Protein AF-A0A1I1AX42-F1 (afdb_monomer)

Structure (mmCIF, N/CA/C/O backbone):
data_AF-A0A1I1AX42-F1
#
_entry.id   AF-A0A1I1AX42-F1
#
loop_
_atom_site.group_PDB
_atom_site.id
_atom_site.type_symbol
_atom_site.label_atom_id
_atom_site.label_alt_id
_atom_site.label_comp_id
_atom_site.label_asym_id
_atom_s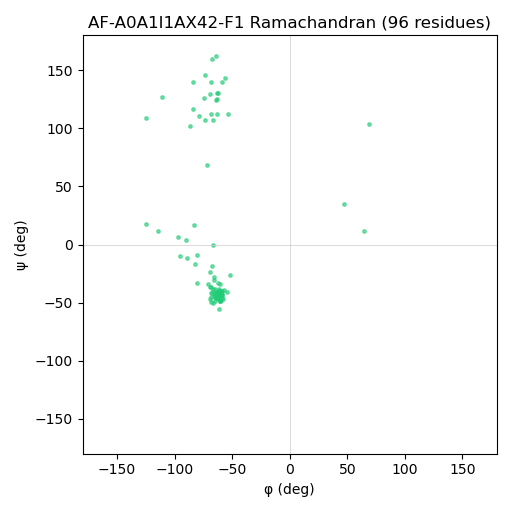ite.label_entity_id
_atom_site.label_seq_id
_atom_site.pdbx_PDB_ins_code
_atom_site.Cartn_x
_atom_site.Cartn_y
_atom_site.Cartn_z
_atom_site.occupancy
_atom_site.B_iso_or_equiv
_atom_site.auth_seq_id
_atom_site.auth_comp_id
_atom_site.auth_asym_id
_atom_site.auth_atom_id
_atom_site.pdbx_PDB_model_num
ATOM 1 N N . MET A 1 1 ? 53.057 -3.221 11.107 1.00 46.97 1 MET A N 1
ATOM 2 C CA . MET A 1 1 ? 52.993 -4.642 10.705 1.00 46.97 1 MET A CA 1
ATOM 3 C C . MET A 1 1 ? 51.520 -5.023 10.701 1.00 46.97 1 MET A C 1
ATOM 5 O O . MET A 1 1 ? 50.950 -5.187 11.768 1.00 46.97 1 MET A O 1
ATOM 9 N N . HIS A 1 2 ? 50.867 -4.982 9.537 1.00 56.56 2 HIS A N 1
ATOM 10 C CA . HIS A 1 2 ? 49.434 -5.284 9.424 1.00 56.56 2 HIS A CA 1
ATOM 11 C C . HIS A 1 2 ? 49.235 -6.801 9.311 1.00 56.56 2 HIS A C 1
ATOM 13 O O . HIS A 1 2 ? 50.042 -7.444 8.632 1.00 56.56 2 HIS A O 1
ATOM 19 N N . PRO A 1 3 ? 48.215 -7.388 9.963 1.00 57.44 3 PRO A N 1
ATOM 20 C CA . PRO A 1 3 ? 47.930 -8.806 9.813 1.00 57.44 3 PRO A CA 1
ATOM 21 C C . PRO A 1 3 ? 47.521 -9.081 8.365 1.00 57.44 3 PRO A C 1
ATOM 23 O O . PRO A 1 3 ? 46.618 -8.444 7.821 1.00 57.44 3 PRO A O 1
ATOM 26 N N . LYS A 1 4 ? 48.233 -10.012 7.732 1.00 60.34 4 LYS A N 1
ATOM 27 C CA . LYS A 1 4 ? 47.907 -10.529 6.409 1.00 60.34 4 LYS A CA 1
ATOM 28 C C . LYS A 1 4 ? 46.611 -11.327 6.542 1.00 60.34 4 LYS A C 1
ATOM 30 O O . LYS A 1 4 ? 46.585 -12.342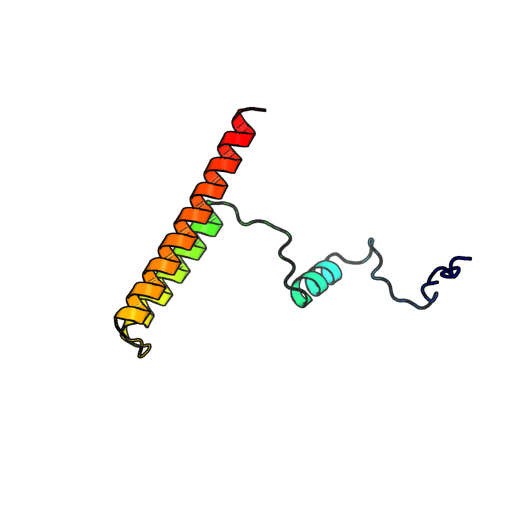 7.228 1.00 60.34 4 LYS A O 1
ATOM 35 N N . VAL A 1 5 ? 45.535 -10.823 5.948 1.00 67.69 5 VAL A N 1
ATOM 36 C CA . VAL A 1 5 ? 44.288 -11.576 5.804 1.00 67.69 5 VAL A CA 1
ATOM 37 C C . VAL A 1 5 ? 44.505 -12.528 4.637 1.00 67.69 5 VAL A C 1
ATOM 39 O O . VAL A 1 5 ? 44.674 -12.081 3.502 1.00 67.69 5 VAL A O 1
ATOM 42 N N . ASP A 1 6 ? 44.585 -13.824 4.922 1.00 68.75 6 ASP A N 1
ATOM 43 C CA . ASP A 1 6 ? 44.667 -14.827 3.867 1.00 68.75 6 ASP A CA 1
ATOM 44 C C . ASP A 1 6 ? 43.332 -14.883 3.100 1.00 68.75 6 ASP A C 1
ATOM 46 O O . ASP A 1 6 ? 42.262 -14.746 3.704 1.00 68.75 6 ASP A O 1
ATOM 50 N N . PRO A 1 7 ? 43.368 -15.030 1.764 1.00 69.62 7 PRO A N 1
ATOM 51 C CA . PRO A 1 7 ? 42.163 -15.055 0.950 1.00 69.62 7 PRO A CA 1
ATOM 52 C C . PRO A 1 7 ? 41.299 -16.258 1.330 1.00 69.62 7 PRO A C 1
ATOM 54 O O . PRO A 1 7 ? 41.775 -17.391 1.395 1.00 69.62 7 PRO A O 1
ATOM 57 N N . ILE A 1 8 ? 40.013 -16.003 1.563 1.00 72.25 8 ILE A N 1
A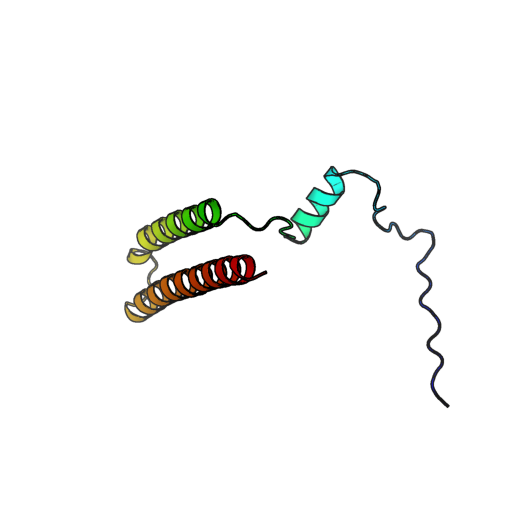TOM 58 C CA . ILE A 1 8 ? 39.023 -17.047 1.813 1.00 72.25 8 ILE A CA 1
ATOM 59 C C . ILE A 1 8 ? 38.875 -17.855 0.521 1.00 72.25 8 ILE A C 1
ATOM 61 O O . ILE A 1 8 ? 38.328 -17.371 -0.469 1.00 72.25 8 ILE A O 1
ATOM 65 N N . VAL A 1 9 ? 39.399 -19.080 0.523 1.00 72.81 9 VAL A N 1
ATOM 66 C CA . VAL A 1 9 ? 39.226 -20.031 -0.577 1.00 72.81 9 VAL A CA 1
ATOM 67 C C . VAL A 1 9 ? 37.899 -20.743 -0.365 1.00 72.81 9 VAL A C 1
ATOM 69 O O . VAL A 1 9 ? 37.709 -21.440 0.631 1.00 72.81 9 VAL A O 1
ATOM 72 N N . VAL A 1 10 ? 36.971 -20.550 -1.299 1.00 66.00 10 VAL A N 1
ATOM 73 C CA . VAL A 1 10 ? 35.703 -21.280 -1.303 1.00 66.00 10 VAL A CA 1
ATOM 74 C C . VAL A 1 10 ? 35.993 -22.754 -1.638 1.00 66.00 10 VAL A C 1
ATOM 76 O O . VAL A 1 10 ? 36.705 -23.011 -2.613 1.00 66.00 10 VAL A O 1
ATOM 79 N N . PRO A 1 11 ? 35.488 -23.722 -0.849 1.00 74.88 11 PRO A N 1
ATOM 80 C CA . PRO A 1 11 ? 35.681 -25.149 -1.102 1.00 74.88 11 PRO A CA 1
ATOM 81 C C . PRO A 1 11 ? 35.206 -25.573 -2.499 1.00 74.88 11 PRO A C 1
ATOM 83 O O . PRO A 1 11 ? 34.198 -25.075 -2.995 1.00 74.88 11 PRO A O 1
ATOM 86 N N . ALA A 1 12 ? 35.921 -26.500 -3.143 1.00 61.66 12 ALA A N 1
ATOM 87 C CA . ALA A 1 12 ? 35.617 -26.951 -4.509 1.00 61.66 12 ALA A CA 1
ATOM 88 C C . ALA A 1 12 ? 34.295 -27.739 -4.621 1.00 61.66 12 ALA A C 1
ATOM 90 O O . ALA A 1 12 ? 33.745 -27.882 -5.709 1.00 61.66 12 ALA A O 1
ATOM 91 N N . ASP A 1 13 ? 33.790 -28.241 -3.498 1.00 63.88 13 ASP A N 1
ATOM 92 C CA . ASP A 1 13 ? 32.486 -28.880 -3.322 1.00 63.88 13 ASP A CA 1
ATOM 93 C C . ASP A 1 13 ? 31.381 -27.883 -2.934 1.00 63.88 13 ASP A C 1
ATOM 95 O O . ASP A 1 13 ? 30.234 -28.277 -2.707 1.00 63.88 13 ASP A O 1
ATOM 99 N N . SER A 1 14 ? 31.698 -26.585 -2.880 1.00 55.88 14 SER A N 1
ATOM 100 C CA . SER A 1 14 ? 30.697 -25.545 -2.705 1.00 55.88 14 SER A CA 1
ATOM 101 C C . SER A 1 14 ? 29.756 -25.566 -3.902 1.00 55.88 14 SER A C 1
ATOM 103 O O . SER A 1 14 ? 30.130 -25.240 -5.031 1.00 55.88 14 SER A O 1
ATOM 105 N N . GLN A 1 15 ? 28.510 -25.957 -3.645 1.00 59.22 15 GLN A N 1
ATOM 106 C CA . GLN A 1 15 ? 27.412 -25.848 -4.595 1.00 59.22 15 GLN A CA 1
ATOM 107 C C . GLN A 1 15 ? 27.023 -24.375 -4.728 1.00 59.22 15 GLN A C 1
ATOM 109 O O . GLN A 1 15 ? 25.960 -23.947 -4.282 1.00 59.22 15 GLN A O 1
ATOM 114 N N . LEU A 1 16 ? 27.912 -23.573 -5.312 1.00 53.91 16 LEU A N 1
ATOM 115 C CA . LEU A 1 16 ? 27.545 -22.250 -5.777 1.00 53.91 16 LEU A CA 1
ATOM 116 C C . LEU A 1 16 ? 26.495 -22.444 -6.877 1.00 53.91 16 LEU A C 1
ATOM 118 O O . LEU A 1 16 ? 26.750 -23.196 -7.827 1.00 53.91 16 LEU A O 1
ATOM 122 N N . PRO A 1 17 ? 25.314 -21.811 -6.766 1.00 52.44 17 PRO A N 1
ATOM 123 C CA . PRO A 1 17 ? 24.315 -21.853 -7.820 1.00 52.44 17 PRO A CA 1
ATOM 124 C C . PRO A 1 17 ? 24.971 -21.401 -9.123 1.00 52.44 17 PRO A C 1
ATOM 126 O O . PRO A 1 17 ? 25.421 -20.261 -9.249 1.00 52.44 17 PRO A O 1
ATOM 129 N N . SER A 1 18 ? 25.106 -22.325 -10.074 1.00 51.31 18 SER A N 1
ATOM 130 C CA . SER A 1 18 ? 25.702 -22.012 -11.367 1.00 51.31 18 SER A CA 1
ATOM 131 C C . SER A 1 18 ? 24.830 -20.961 -12.058 1.00 51.31 18 SER A C 1
ATOM 133 O O . SER A 1 18 ? 23.625 -21.182 -12.182 1.00 51.31 18 SER A O 1
ATOM 135 N N . PRO A 1 19 ? 25.396 -19.853 -12.570 1.00 54.25 19 PRO A N 1
ATOM 136 C CA . PRO A 1 19 ? 24.620 -18.797 -13.228 1.00 54.25 19 PRO A CA 1
ATOM 137 C C . PRO A 1 19 ? 23.970 -19.248 -14.549 1.00 54.25 19 PRO A C 1
ATOM 139 O O . PRO A 1 19 ? 23.335 -18.444 -15.226 1.00 54.25 19 PRO A O 1
ATOM 142 N N . HIS A 1 20 ? 24.166 -20.503 -14.964 1.00 52.22 20 HIS A N 1
ATOM 143 C CA . HIS A 1 20 ? 23.736 -21.052 -16.254 1.00 52.22 20 HIS A CA 1
ATOM 144 C C . HIS A 1 20 ? 22.855 -22.307 -16.123 1.00 52.22 20 HIS A C 1
ATOM 146 O O . HIS A 1 20 ? 22.694 -23.038 -17.095 1.00 52.22 20 HIS A O 1
ATOM 152 N N . GLY A 1 21 ? 22.282 -22.570 -1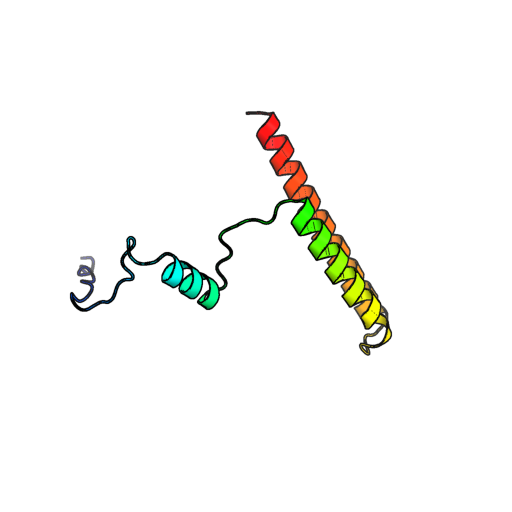4.945 1.00 53.56 21 GLY A N 1
ATOM 153 C CA . GLY A 1 21 ? 21.422 -23.732 -14.716 1.00 53.56 21 GLY A CA 1
ATOM 154 C C . GLY A 1 21 ? 20.057 -23.333 -14.177 1.00 53.56 21 GLY A C 1
ATOM 155 O O . GLY A 1 21 ? 19.947 -22.952 -13.017 1.00 53.56 21 GLY A O 1
ATOM 156 N N . ASP A 1 22 ? 19.048 -23.483 -15.031 1.00 52.50 22 ASP A N 1
ATOM 157 C CA . ASP A 1 22 ? 17.618 -23.531 -14.725 1.00 52.50 22 ASP A CA 1
ATOM 158 C C . ASP A 1 22 ? 16.982 -22.221 -14.235 1.00 52.50 22 ASP A C 1
ATOM 160 O O . ASP A 1 22 ? 17.049 -21.839 -13.065 1.00 52.50 22 ASP A O 1
ATOM 164 N N . ALA A 1 23 ? 16.241 -21.565 -15.135 1.00 55.97 23 ALA A N 1
ATOM 165 C CA . ALA A 1 23 ? 15.338 -20.460 -14.800 1.00 55.97 23 ALA A CA 1
ATOM 166 C C . ALA A 1 23 ? 14.364 -20.816 -13.652 1.00 55.97 23 ALA A C 1
ATOM 168 O O . ALA A 1 23 ? 13.952 -19.938 -12.894 1.00 55.97 23 ALA A O 1
ATOM 169 N N . GLU A 1 24 ? 14.058 -22.106 -13.477 1.00 56.25 24 GLU A N 1
ATOM 170 C CA . GLU A 1 24 ? 13.250 -22.635 -12.374 1.00 56.25 24 GLU A CA 1
ATOM 171 C C . GLU A 1 24 ? 13.937 -22.501 -11.000 1.00 56.25 24 GLU A C 1
ATOM 173 O O . GLU A 1 24 ? 13.277 -22.106 -10.039 1.00 56.25 24 GLU A O 1
ATOM 178 N N . ARG A 1 25 ? 15.264 -22.700 -10.893 1.00 58.16 25 ARG A N 1
ATOM 179 C CA . ARG A 1 25 ? 16.014 -22.478 -9.635 1.00 58.16 25 ARG A CA 1
ATOM 180 C C . ARG A 1 25 ? 16.145 -21.002 -9.286 1.00 58.16 25 ARG A C 1
ATOM 182 O O . ARG A 1 25 ? 16.126 -20.647 -8.111 1.00 58.16 25 ARG A O 1
ATOM 189 N N . GLY A 1 26 ? 16.255 -20.136 -10.294 1.00 63.59 26 GLY A N 1
ATOM 190 C CA . GLY A 1 26 ? 16.247 -18.686 -10.093 1.00 63.59 26 GLY A CA 1
ATOM 191 C C . GLY A 1 26 ? 14.934 -18.203 -9.474 1.00 63.59 26 GLY A C 1
ATOM 192 O O . GLY A 1 26 ? 14.960 -17.434 -8.518 1.00 63.59 26 GLY A O 1
ATOM 193 N N . ALA A 1 27 ? 13.802 -18.714 -9.964 1.00 63.47 27 ALA A N 1
ATOM 194 C CA . ALA A 1 27 ? 12.480 -18.378 -9.441 1.00 63.47 27 ALA A CA 1
ATOM 195 C C . ALA A 1 27 ? 12.238 -18.926 -8.023 1.00 63.47 27 ALA A C 1
ATOM 197 O O . ALA A 1 27 ? 11.604 -18.258 -7.208 1.00 63.47 27 ALA A O 1
ATOM 198 N N . GLU A 1 28 ? 12.739 -20.123 -7.708 1.00 62.88 28 GLU A N 1
ATOM 199 C CA . GLU A 1 28 ? 12.657 -20.689 -6.357 1.00 62.88 28 GLU A CA 1
ATOM 200 C C . GLU A 1 28 ? 13.529 -19.913 -5.362 1.00 62.88 28 GLU A C 1
ATOM 202 O O . GLU A 1 28 ? 13.072 -19.591 -4.267 1.00 62.88 28 GLU A O 1
ATOM 207 N N . TYR A 1 29 ? 14.742 -19.531 -5.768 1.00 70.38 29 TYR A N 1
ATOM 208 C CA . TYR A 1 29 ? 15.628 -18.674 -4.982 1.00 70.38 29 TYR A CA 1
ATOM 209 C C . TYR A 1 29 ? 15.007 -17.295 -4.731 1.00 70.38 29 TYR A C 1
ATOM 211 O O . TYR A 1 29 ? 14.968 -16.822 -3.595 1.00 70.38 29 TYR A O 1
ATOM 219 N N . ASP A 1 30 ? 14.464 -16.669 -5.776 1.00 73.25 30 ASP A N 1
ATOM 220 C CA . ASP A 1 30 ? 13.779 -15.385 -5.654 1.00 73.25 30 ASP A CA 1
ATOM 221 C C . ASP A 1 30 ? 12.559 -15.487 -4.743 1.00 73.25 30 ASP A C 1
ATOM 223 O O . ASP A 1 30 ? 12.336 -14.608 -3.918 1.00 73.25 30 ASP A O 1
ATOM 227 N N . ARG A 1 31 ? 11.795 -16.580 -4.826 1.00 66.94 31 ARG A N 1
ATOM 228 C CA . ARG A 1 31 ? 10.661 -16.825 -3.931 1.00 66.94 31 ARG A CA 1
ATOM 229 C C . ARG A 1 31 ? 11.111 -17.022 -2.485 1.00 66.94 31 ARG A C 1
ATOM 231 O O . ARG A 1 31 ? 10.498 -16.447 -1.592 1.00 66.94 31 ARG A O 1
ATOM 238 N N . TYR A 1 32 ? 12.172 -17.795 -2.256 1.00 74.75 32 TYR A N 1
ATOM 239 C CA . TYR A 1 32 ? 12.717 -18.057 -0.923 1.00 74.75 32 TYR A CA 1
ATOM 240 C C . TYR A 1 32 ? 13.200 -16.771 -0.237 1.00 74.75 32 TYR A C 1
ATOM 242 O O . TYR A 1 32 ? 12.979 -16.585 0.957 1.00 74.75 32 TYR A O 1
ATOM 250 N N . PHE A 1 33 ? 13.805 -15.855 -0.997 1.00 75.56 33 PHE A N 1
ATOM 251 C CA . PHE A 1 33 ? 14.295 -14.569 -0.493 1.00 75.56 33 PHE A CA 1
ATOM 252 C C . PHE A 1 33 ? 13.332 -13.392 -0.723 1.00 75.56 33 PHE A C 1
ATOM 254 O O . PHE A 1 33 ? 13.704 -12.250 -0.461 1.00 75.56 33 PHE A O 1
ATOM 261 N N . ALA A 1 34 ? 12.117 -13.648 -1.219 1.00 70.38 34 ALA A N 1
ATOM 262 C CA . ALA A 1 34 ? 11.153 -12.626 -1.638 1.00 70.38 34 ALA A CA 1
ATOM 263 C C . ALA A 1 34 ? 11.763 -11.526 -2.540 1.00 70.38 34 ALA A C 1
ATOM 265 O O . ALA A 1 34 ? 11.388 -10.354 -2.469 1.00 70.38 34 ALA A O 1
ATOM 266 N N . ILE A 1 35 ? 12.721 -11.895 -3.396 1.00 68.75 35 ILE A N 1
ATOM 267 C CA . ILE A 1 35 ? 13.388 -10.979 -4.320 1.00 68.75 35 ILE A CA 1
ATOM 268 C C . ILE A 1 35 ? 12.411 -10.644 -5.445 1.00 68.75 35 ILE A C 1
ATOM 270 O O . ILE A 1 35 ? 12.145 -11.445 -6.341 1.00 68.75 35 ILE A O 1
ATOM 274 N N . VAL A 1 36 ? 11.899 -9.419 -5.421 1.00 62.62 36 VAL A N 1
ATOM 275 C CA . VAL A 1 36 ? 11.063 -8.879 -6.493 1.00 62.62 36 VAL A CA 1
ATOM 276 C C . VAL A 1 36 ? 11.974 -8.271 -7.559 1.00 62.62 36 VAL A C 1
ATOM 278 O O . VAL A 1 36 ? 12.507 -7.177 -7.390 1.00 62.62 36 VAL A O 1
ATOM 281 N N . ARG A 1 37 ? 12.177 -8.996 -8.666 1.00 65.31 37 ARG A N 1
ATOM 282 C CA . ARG A 1 37 ? 13.035 -8.544 -9.780 1.00 65.31 37 ARG A CA 1
ATOM 283 C C . ARG A 1 37 ? 12.342 -7.595 -10.764 1.00 65.31 37 ARG A C 1
ATOM 285 O O . ARG A 1 37 ? 13.025 -6.920 -11.527 1.00 65.31 37 ARG A O 1
ATOM 292 N N . GLY A 1 38 ? 11.010 -7.530 -10.754 1.00 63.81 38 GLY A N 1
ATOM 293 C CA . GLY A 1 38 ? 10.224 -6.631 -11.600 1.00 63.81 38 GLY A CA 1
ATOM 294 C C . GLY A 1 38 ? 9.551 -5.542 -10.775 1.00 63.81 38 GLY A C 1
ATOM 295 O O . GLY A 1 38 ? 8.833 -5.848 -9.827 1.00 63.81 38 GLY A O 1
ATOM 296 N N . ARG A 1 39 ? 9.749 -4.271 -11.136 1.00 67.94 39 ARG A N 1
ATOM 297 C CA . ARG A 1 39 ? 8.918 -3.191 -10.593 1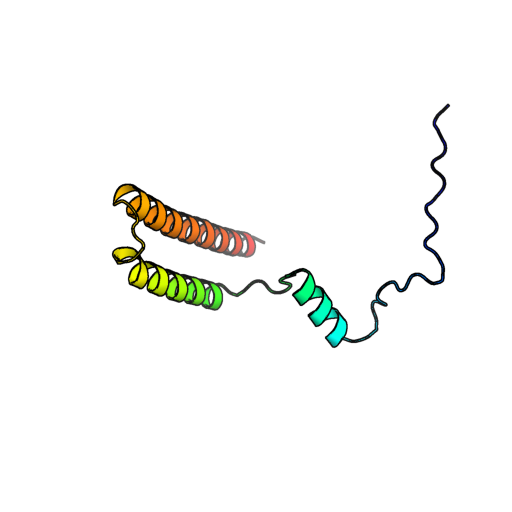.00 67.94 39 ARG A CA 1
ATOM 298 C C . ARG A 1 39 ? 7.545 -3.256 -11.270 1.00 67.94 39 ARG A C 1
ATOM 300 O O . ARG A 1 39 ? 7.518 -3.266 -12.501 1.00 67.94 39 ARG A O 1
ATOM 307 N N . PRO A 1 40 ? 6.431 -3.328 -10.517 1.00 75.50 40 PRO A N 1
ATOM 308 C CA . PRO A 1 40 ? 5.111 -3.210 -11.123 1.00 75.50 40 PRO A CA 1
ATOM 309 C C . PRO A 1 40 ? 5.017 -1.858 -11.830 1.00 75.50 40 PRO A C 1
ATOM 311 O O . PRO A 1 40 ? 5.522 -0.864 -11.309 1.00 75.50 40 PRO A O 1
ATOM 314 N N . ASP A 1 41 ? 4.395 -1.818 -13.008 1.00 85.94 41 ASP A N 1
ATOM 315 C CA . ASP A 1 41 ? 4.080 -0.546 -13.651 1.00 85.94 41 ASP A CA 1
ATOM 316 C C . 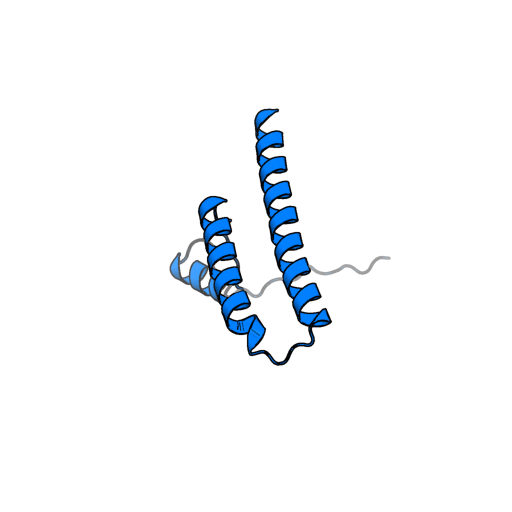ASP A 1 41 ? 3.079 0.251 -12.802 1.00 85.94 41 ASP A C 1
ATOM 318 O O . ASP A 1 41 ? 2.393 -0.299 -11.934 1.00 85.94 41 ASP A O 1
ATOM 322 N N . LEU A 1 42 ? 2.986 1.556 -13.066 1.00 85.62 42 LEU A N 1
ATOM 323 C CA . LEU A 1 42 ? 2.132 2.463 -12.305 1.00 85.62 42 LEU A CA 1
ATOM 324 C C . LEU A 1 42 ? 0.674 1.987 -12.249 1.00 85.62 42 LEU A C 1
ATOM 326 O O . LEU A 1 42 ? 0.054 2.049 -11.194 1.00 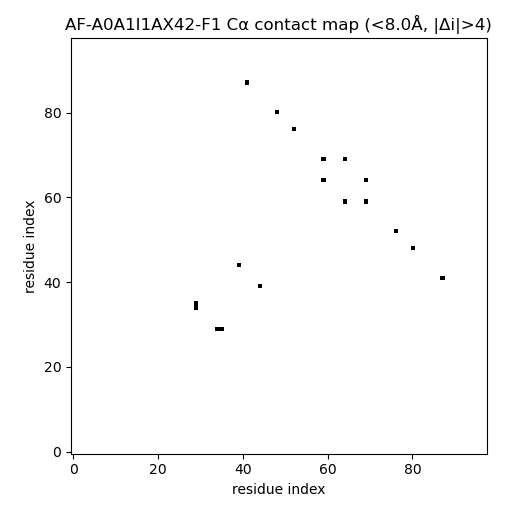85.62 42 LEU A O 1
ATOM 330 N N . VAL A 1 43 ? 0.127 1.468 -13.352 1.00 88.94 43 VAL A N 1
ATOM 331 C CA . VAL A 1 43 ? -1.275 1.030 -13.413 1.00 88.94 43 VAL A CA 1
ATOM 332 C C . VAL A 1 43 ? -1.481 -0.220 -12.565 1.00 88.94 43 VAL A C 1
ATOM 334 O O . VAL A 1 43 ? -2.426 -0.278 -11.775 1.00 88.94 43 VAL A O 1
ATOM 337 N N . SER A 1 44 ? -0.601 -1.214 -12.700 1.00 88.62 44 SER A N 1
ATOM 338 C CA . SER A 1 44 ? -0.651 -2.435 -11.895 1.00 88.62 44 SER A CA 1
ATOM 339 C C . SER A 1 44 ? -0.459 -2.139 -10.407 1.00 88.62 44 SER A C 1
ATOM 341 O O . SER A 1 44 ? -1.140 -2.738 -9.573 1.00 88.62 44 SER A O 1
ATOM 343 N N . TRP A 1 45 ? 0.448 -1.223 -10.065 1.00 89.19 45 TRP A N 1
ATOM 344 C CA . TRP A 1 45 ? 0.687 -0.810 -8.687 1.00 89.19 45 TRP A CA 1
ATOM 345 C C . TRP A 1 45 ? -0.524 -0.071 -8.107 1.00 89.19 45 TRP A C 1
ATOM 347 O O . TRP A 1 45 ? -1.035 -0.470 -7.062 1.00 89.19 45 TRP A O 1
ATOM 357 N N . SER A 1 46 ? -1.050 0.935 -8.816 1.00 89.12 46 SER A N 1
ATOM 358 C CA . SER A 1 46 ? -2.207 1.712 -8.360 1.00 89.12 46 SER A CA 1
ATOM 359 C C . SER A 1 46 ? -3.446 0.842 -8.164 1.00 89.12 46 SER A C 1
ATOM 361 O O . SER A 1 46 ? -4.143 1.014 -7.169 1.00 89.12 46 SER A O 1
ATOM 363 N N . ARG A 1 47 ? -3.705 -0.126 -9.055 1.00 92.12 47 ARG A N 1
ATOM 364 C CA . ARG A 1 47 ? -4.801 -1.094 -8.867 1.00 92.12 47 ARG A CA 1
ATOM 365 C C . ARG A 1 47 ? -4.625 -1.915 -7.594 1.00 92.12 47 ARG A C 1
ATOM 367 O O . ARG A 1 47 ? -5.542 -1.970 -6.789 1.00 92.12 47 ARG A O 1
ATOM 374 N N . SER A 1 48 ? -3.436 -2.477 -7.378 1.00 90.69 48 SER A N 1
ATOM 375 C CA . SER A 1 48 ? -3.140 -3.258 -6.170 1.00 90.69 48 SER A CA 1
ATOM 376 C C . SER A 1 48 ? -3.326 -2.438 -4.885 1.00 90.69 48 SER A C 1
ATOM 378 O O . SER A 1 48 ? -3.881 -2.927 -3.897 1.00 90.69 48 SER A O 1
ATOM 380 N N . CYS A 1 49 ? -2.909 -1.168 -4.896 1.00 90.81 49 CYS A N 1
ATOM 381 C CA . CYS A 1 49 ? -3.126 -0.256 -3.776 1.00 90.81 49 CYS A CA 1
ATOM 382 C C . CYS A 1 49 ? -4.612 -0.005 -3.512 1.00 90.81 49 CYS A C 1
ATOM 384 O O . CYS A 1 49 ? -5.024 -0.088 -2.358 1.00 90.81 49 CYS A O 1
ATOM 386 N N . LEU A 1 50 ? -5.406 0.265 -4.550 1.00 92.75 50 LEU A N 1
ATOM 387 C CA . LEU A 1 50 ? -6.847 0.490 -4.412 1.00 92.75 50 LEU A CA 1
ATOM 388 C C . LEU A 1 50 ? -7.565 -0.757 -3.884 1.00 92.75 50 LEU A C 1
ATOM 390 O O . LEU A 1 50 ? -8.310 -0.649 -2.916 1.00 92.75 50 LEU A O 1
ATOM 394 N N . ASP A 1 51 ? -7.265 -1.936 -4.434 1.00 94.75 51 ASP A N 1
ATOM 395 C CA . ASP A 1 51 ? -7.839 -3.208 -3.976 1.00 94.75 51 ASP A CA 1
ATOM 396 C C . ASP A 1 51 ? -7.498 -3.479 -2.501 1.00 94.75 51 ASP A C 1
ATOM 398 O O . ASP A 1 51 ? -8.320 -3.967 -1.723 1.00 94.75 51 ASP A O 1
ATOM 402 N N . THR A 1 52 ? -6.267 -3.160 -2.092 1.00 91.88 52 THR A N 1
ATOM 403 C CA . THR A 1 52 ? -5.832 -3.316 -0.698 1.00 91.88 52 THR A CA 1
ATOM 404 C C . THR A 1 52 ? -6.544 -2.322 0.214 1.00 91.88 52 THR A C 1
ATOM 406 O O . THR A 1 52 ? -7.021 -2.705 1.279 1.00 91.88 52 THR A O 1
ATOM 409 N N . GLN A 1 53 ? -6.641 -1.055 -0.195 1.00 93.25 53 GLN A N 1
ATOM 410 C CA . GLN A 1 53 ? -7.331 -0.017 0.570 1.00 93.25 53 GLN A CA 1
ATOM 411 C C . GLN A 1 53 ? -8.818 -0.335 0.731 1.00 93.25 53 GLN A C 1
ATOM 413 O O . GLN A 1 53 ? -9.338 -0.176 1.828 1.00 93.25 53 GLN A O 1
ATOM 418 N N . GLU A 1 54 ? -9.483 -0.842 -0.309 1.00 94.25 54 GLU A N 1
ATOM 419 C CA . GLU A 1 54 ? -10.882 -1.274 -0.239 1.00 94.25 54 GLU A CA 1
ATOM 420 C C . GLU A 1 54 ? -11.083 -2.356 0.830 1.00 94.25 54 GLU A C 1
ATOM 422 O O . GLU A 1 54 ? -11.974 -2.236 1.668 1.00 94.25 54 GLU A O 1
ATOM 427 N N . ARG A 1 55 ? -10.213 -3.373 0.863 1.00 93.44 55 ARG A N 1
ATOM 428 C CA . ARG A 1 55 ? -10.269 -4.435 1.883 1.00 93.44 55 ARG A CA 1
ATOM 429 C C . ARG A 1 55 ? -10.029 -3.899 3.287 1.00 93.44 55 ARG A C 1
ATOM 431 O O . ARG A 1 55 ? -10.770 -4.229 4.204 1.00 93.44 55 ARG A O 1
ATOM 438 N N . VAL A 1 56 ? -9.018 -3.047 3.447 1.00 91.44 56 VAL A N 1
ATOM 439 C CA . VAL A 1 56 ? -8.710 -2.437 4.744 1.00 91.44 56 VAL A CA 1
ATOM 440 C C . VAL A 1 56 ? -9.877 -1.586 5.234 1.00 91.44 56 VAL A C 1
ATOM 442 O O . VAL A 1 56 ? -10.232 -1.673 6.402 1.00 91.44 56 VAL A O 1
ATOM 445 N N . LEU A 1 57 ? -10.496 -0.796 4.355 1.00 92.12 57 LEU A N 1
ATOM 446 C CA . LEU A 1 57 ? -11.667 0.015 4.685 1.00 92.12 57 LEU A CA 1
ATOM 447 C C . LEU A 1 57 ? -12.871 -0.848 5.062 1.00 92.12 57 LEU A C 1
ATOM 449 O O . LEU A 1 57 ? -13.557 -0.520 6.025 1.00 92.12 57 LEU A O 1
ATOM 453 N N . ALA A 1 58 ? -13.096 -1.957 4.353 1.00 92.38 58 ALA A N 1
ATOM 454 C CA . ALA A 1 58 ? -14.166 -2.898 4.668 1.00 92.38 58 ALA A CA 1
ATOM 455 C C . ALA A 1 58 ? -13.991 -3.545 6.052 1.00 92.38 58 ALA A C 1
ATOM 457 O O . ALA A 1 58 ? -14.976 -3.803 6.733 1.00 92.38 58 ALA A O 1
ATOM 458 N N . GLU A 1 59 ? -12.751 -3.776 6.487 1.00 91.38 59 GLU A N 1
ATOM 459 C CA . GLU A 1 59 ? -12.446 -4.357 7.800 1.00 91.38 59 GLU A CA 1
ATOM 460 C C . GLU A 1 59 ? -12.284 -3.301 8.911 1.00 91.38 59 GLU A C 1
ATOM 462 O O . GLU A 1 59 ? -12.245 -3.646 10.094 1.00 91.38 59 GLU A O 1
ATOM 467 N N . LEU A 1 60 ? -12.190 -2.008 8.567 1.00 90.00 60 LEU A N 1
ATOM 468 C CA . LEU A 1 60 ? -11.795 -0.946 9.503 1.00 90.00 60 LEU A CA 1
ATOM 469 C C . LEU A 1 60 ? -12.814 -0.724 10.632 1.00 90.00 60 LEU A C 1
ATOM 471 O O . LEU A 1 60 ? -12.453 -0.335 11.751 1.00 90.00 60 LEU A O 1
ATOM 475 N N . GLU A 1 61 ? -14.092 -0.966 10.345 1.00 80.69 61 GLU A N 1
ATOM 476 C CA . GLU A 1 61 ? -15.169 -0.837 11.327 1.00 80.69 61 GLU A CA 1
ATOM 477 C C . GLU A 1 61 ? -15.078 -1.935 12.402 1.00 80.69 61 GLU A C 1
ATOM 479 O O . GLU A 1 61 ? -15.237 -1.638 13.590 1.00 80.69 61 GLU A O 1
ATOM 484 N N . ASP A 1 62 ? -14.675 -3.150 12.020 1.00 88.69 62 ASP A N 1
ATOM 485 C CA . ASP A 1 62 ? -14.732 -4.348 12.869 1.00 88.69 62 ASP A CA 1
ATOM 486 C C . ASP A 1 62 ? -13.430 -4.672 13.627 1.00 88.69 62 ASP A C 1
ATOM 488 O O . ASP A 1 62 ? -13.421 -5.516 14.524 1.00 88.69 62 ASP A O 1
ATOM 492 N N . CYS A 1 63 ? -12.311 -4.005 13.333 1.00 85.12 63 CYS A N 1
ATOM 493 C CA . CYS A 1 63 ? -10.993 -4.390 13.864 1.00 85.12 63 CYS A CA 1
ATOM 494 C C . CYS A 1 63 ? -10.654 -3.876 15.281 1.00 85.12 63 CYS A C 1
ATOM 496 O O . CYS A 1 63 ? -9.496 -3.916 15.697 1.00 85.12 63 CYS A O 1
ATOM 498 N N . GLY A 1 64 ? -11.645 -3.429 16.063 1.00 91.31 64 GLY A N 1
ATOM 499 C CA . GLY A 1 64 ? -11.462 -3.077 17.483 1.00 91.31 64 GLY A CA 1
ATOM 500 C C . GLY A 1 64 ? -10.522 -1.891 17.749 1.00 91.31 64 GLY A C 1
ATOM 501 O O . GLY A 1 64 ? -10.124 -1.670 18.893 1.00 91.31 64 GLY A O 1
ATOM 502 N N . LEU A 1 65 ? -10.157 -1.144 16.707 1.00 94.00 65 LEU A N 1
ATOM 503 C CA . LEU A 1 65 ? -9.301 0.035 16.790 1.00 94.00 65 LEU A CA 1
ATOM 504 C C . LEU A 1 65 ? -10.057 1.222 17.395 1.00 94.00 65 LEU A C 1
ATOM 506 O O . LEU A 1 65 ? -11.250 1.407 17.144 1.00 94.00 65 LEU A O 1
ATOM 510 N N . SER A 1 66 ? -9.345 2.062 18.150 1.00 95.75 66 SER A N 1
ATOM 511 C CA . SER A 1 66 ? -9.870 3.373 18.539 1.00 95.75 66 SER A CA 1
ATOM 512 C C . SER A 1 66 ? -9.993 4.288 17.320 1.00 95.75 66 SER A C 1
ATOM 514 O O . SER A 1 66 ? -9.314 4.100 16.307 1.00 95.75 66 SER A O 1
ATOM 516 N N . ASP A 1 67 ? -10.816 5.328 17.421 1.00 94.19 67 ASP A N 1
ATOM 517 C CA . ASP A 1 67 ? -10.985 6.294 16.329 1.00 94.19 67 ASP A CA 1
ATOM 518 C C . ASP A 1 67 ? -9.669 7.001 15.970 1.00 94.19 67 ASP A C 1
ATOM 520 O O . ASP A 1 67 ? -9.389 7.245 14.798 1.00 94.19 67 ASP A O 1
ATOM 524 N N . GLU A 1 68 ? -8.807 7.256 16.956 1.00 96.56 68 GLU A N 1
ATOM 525 C CA . GLU A 1 68 ? -7.471 7.819 16.731 1.00 96.56 68 GLU A CA 1
ATOM 526 C C . GLU A 1 68 ? -6.578 6.859 15.937 1.00 96.56 68 GLU A C 1
ATOM 528 O O . GLU A 1 68 ? -5.880 7.282 15.016 1.00 96.56 68 GLU A O 1
ATOM 533 N N . GLN A 1 69 ? -6.625 5.560 16.250 1.00 95.69 69 GLN A N 1
ATOM 534 C CA . GLN A 1 69 ? -5.871 4.532 15.531 1.00 95.69 69 GLN A CA 1
ATOM 535 C C . GLN A 1 69 ? -6.387 4.352 14.101 1.00 95.69 69 GLN A C 1
ATOM 537 O O . GLN A 1 69 ? -5.581 4.249 13.175 1.00 95.69 69 GLN A O 1
ATOM 542 N N . ARG A 1 70 ? -7.711 4.372 13.901 1.00 94.75 70 ARG A N 1
ATOM 543 C CA . ARG A 1 70 ? -8.330 4.340 12.567 1.00 94.75 70 ARG A CA 1
ATOM 544 C C . ARG A 1 70 ? -7.895 5.542 11.736 1.00 94.75 70 ARG A C 1
ATOM 546 O O . ARG A 1 70 ? -7.425 5.371 10.614 1.00 94.75 70 ARG A O 1
ATOM 553 N N . CYS A 1 71 ? -7.972 6.745 12.302 1.00 94.88 71 CYS A N 1
ATOM 554 C CA . CYS A 1 71 ? -7.507 7.966 11.647 1.00 94.88 71 CYS A CA 1
ATOM 555 C C . CYS A 1 71 ? -6.017 7.898 11.289 1.00 94.88 71 CYS A C 1
ATOM 557 O O . CYS A 1 71 ? -5.645 8.236 10.167 1.00 94.88 71 CYS A O 1
ATOM 559 N N . ALA A 1 72 ? -5.165 7.427 12.204 1.00 95.88 72 ALA A N 1
ATOM 560 C CA . ALA A 1 72 ? -3.735 7.272 11.947 1.00 95.88 72 ALA A CA 1
ATOM 561 C C . ALA A 1 72 ? -3.453 6.274 10.810 1.00 95.88 72 ALA A C 1
ATOM 563 O O . ALA A 1 72 ? -2.599 6.533 9.962 1.00 95.88 72 ALA A O 1
ATOM 564 N N . LEU A 1 73 ? -4.193 5.164 10.760 1.00 94.31 73 LEU A N 1
ATOM 565 C CA . LEU A 1 73 ? -4.073 4.158 9.708 1.00 94.31 73 LEU A CA 1
ATOM 566 C C . LEU A 1 73 ? -4.475 4.728 8.342 1.00 94.31 73 LEU A C 1
ATOM 568 O O . LEU A 1 73 ? -3.715 4.609 7.381 1.00 94.31 73 LEU A O 1
ATOM 572 N N . LEU A 1 74 ? -5.627 5.399 8.265 1.00 94.00 74 LEU A N 1
ATOM 573 C CA . LEU A 1 74 ? -6.097 6.056 7.041 1.00 94.00 74 LEU A CA 1
ATOM 574 C C . LEU A 1 74 ? -5.113 7.119 6.550 1.00 94.00 74 LEU A C 1
ATOM 576 O O . LEU A 1 74 ? -4.811 7.190 5.358 1.00 94.00 74 LEU A O 1
ATOM 580 N N . HIS A 1 75 ? -4.575 7.915 7.472 1.00 95.88 75 HIS A N 1
ATOM 581 C CA . HIS A 1 75 ? -3.566 8.914 7.153 1.00 95.88 75 HIS A CA 1
ATOM 582 C C . HIS A 1 75 ? -2.296 8.263 6.589 1.00 95.88 75 HIS A C 1
ATOM 584 O O . HIS A 1 75 ? -1.801 8.690 5.551 1.00 95.88 75 HIS A O 1
ATOM 590 N N . GLY A 1 76 ? -1.819 7.177 7.205 1.00 94.19 76 GLY A N 1
ATOM 591 C CA . GLY A 1 76 ? -0.671 6.419 6.707 1.00 94.19 76 GLY A CA 1
ATOM 592 C C . GLY A 1 76 ? -0.884 5.866 5.293 1.00 94.19 76 GLY A C 1
ATOM 593 O O . GLY A 1 76 ? 0.005 5.994 4.452 1.00 94.19 76 GLY A O 1
ATOM 594 N N . LEU A 1 77 ? -2.068 5.312 5.002 1.00 93.06 77 LEU A N 1
ATOM 595 C CA . LEU A 1 77 ? -2.416 4.832 3.657 1.00 93.06 77 LEU A CA 1
ATOM 596 C C . LEU A 1 77 ? -2.354 5.955 2.612 1.00 93.06 77 LEU A C 1
ATOM 598 O O . LEU A 1 77 ? -1.802 5.751 1.530 1.00 93.06 77 LEU A O 1
ATOM 602 N N . LEU A 1 78 ? -2.885 7.136 2.943 1.00 94.12 78 LEU A N 1
ATOM 603 C CA . LEU A 1 78 ? -2.845 8.309 2.067 1.00 94.12 78 LEU A CA 1
ATOM 604 C C . LEU A 1 78 ? -1.416 8.807 1.844 1.00 94.12 78 LEU A C 1
ATOM 606 O O . LEU A 1 78 ? -1.033 9.042 0.700 1.00 94.12 78 LEU A O 1
ATOM 610 N N . THR A 1 79 ? -0.616 8.923 2.907 1.00 95.12 79 THR A N 1
ATOM 611 C CA . THR A 1 79 ? 0.777 9.374 2.808 1.00 95.12 79 THR A CA 1
ATOM 612 C C . THR A 1 79 ? 1.594 8.448 1.911 1.00 95.12 79 THR A C 1
ATOM 614 O O . THR A 1 79 ? 2.260 8.919 0.997 1.00 95.12 79 THR A O 1
ATOM 617 N N . VAL A 1 80 ? 1.507 7.128 2.104 1.00 91.12 80 VAL A N 1
ATOM 618 C CA . VAL A 1 80 ? 2.253 6.165 1.273 1.00 91.12 80 VAL A CA 1
ATOM 619 C C . VAL A 1 80 ? 1.835 6.255 -0.196 1.00 91.12 80 VAL A C 1
ATOM 621 O O . VAL A 1 80 ? 2.694 6.215 -1.081 1.00 91.12 80 VAL A O 1
ATOM 624 N N . LEU A 1 81 ? 0.532 6.391 -0.466 1.00 92.00 81 LEU A N 1
ATOM 625 C CA . LEU A 1 81 ? 0.025 6.553 -1.826 1.00 92.00 81 LEU A CA 1
ATOM 626 C C . LEU A 1 81 ? 0.590 7.823 -2.475 1.00 92.00 81 LEU A C 1
ATOM 628 O O . LEU A 1 81 ? 1.104 7.756 -3.591 1.00 92.00 81 LEU A O 1
ATOM 632 N N . GLN A 1 82 ? 0.523 8.952 -1.768 1.00 93.62 82 GLN A N 1
ATOM 633 C CA . GLN A 1 82 ? 1.000 10.244 -2.251 1.00 93.62 82 GLN A CA 1
ATOM 634 C C . GLN A 1 82 ? 2.504 10.218 -2.546 1.00 93.62 82 GLN A C 1
ATOM 636 O O . GLN A 1 82 ? 2.898 10.474 -3.680 1.00 93.62 82 GLN A O 1
ATOM 641 N N . GLU A 1 83 ? 3.328 9.839 -1.568 1.00 93.38 83 GLU A N 1
ATOM 642 C CA . GLU A 1 83 ? 4.793 9.795 -1.701 1.00 93.38 83 GLU A CA 1
ATOM 643 C C . GLU A 1 83 ? 5.233 8.889 -2.855 1.00 93.38 83 GLU A C 1
ATOM 645 O O . GLU A 1 83 ? 6.151 9.200 -3.617 1.00 93.38 83 GLU A O 1
ATOM 650 N N . THR A 1 84 ? 4.542 7.760 -3.032 1.00 90.06 84 THR A N 1
ATOM 651 C CA . THR A 1 84 ? 4.855 6.857 -4.137 1.00 90.06 84 THR A CA 1
ATOM 652 C C . THR A 1 84 ? 4.501 7.503 -5.474 1.00 90.06 84 THR A C 1
ATOM 654 O O . THR A 1 84 ? 5.348 7.536 -6.363 1.00 90.06 84 THR A O 1
ATOM 657 N N . LEU A 1 85 ? 3.295 8.059 -5.633 1.00 90.38 85 LEU A N 1
ATOM 658 C CA . LEU A 1 85 ? 2.891 8.729 -6.875 1.00 90.38 85 LEU A CA 1
ATOM 659 C C . LEU A 1 85 ? 3.818 9.900 -7.228 1.00 90.38 85 LEU A C 1
ATOM 661 O O . LEU A 1 85 ? 4.220 10.027 -8.383 1.00 90.38 85 LEU A O 1
ATOM 665 N N . GLU A 1 86 ? 4.204 10.711 -6.244 1.00 92.31 86 GLU A N 1
ATOM 666 C CA . GLU A 1 86 ? 5.167 11.800 -6.426 1.00 92.31 86 GLU A CA 1
ATOM 667 C C . GLU A 1 86 ? 6.532 11.278 -6.892 1.00 92.31 86 GLU A C 1
ATOM 669 O O . GLU A 1 86 ? 7.122 11.832 -7.823 1.00 92.31 86 GLU A O 1
ATOM 674 N N . SER A 1 87 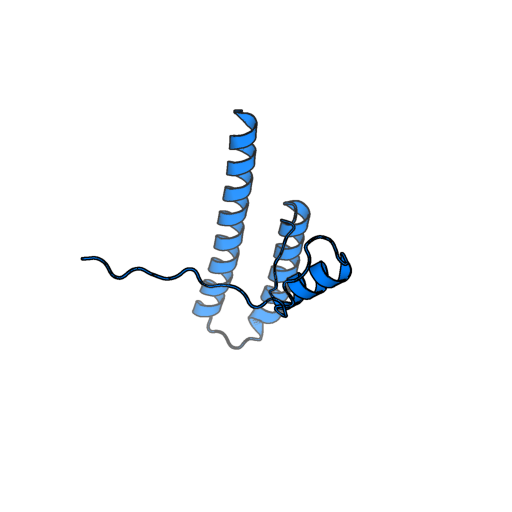? 7.012 10.165 -6.327 1.00 89.62 87 SER A N 1
ATOM 675 C CA . SER A 1 87 ? 8.252 9.521 -6.769 1.00 89.62 87 SER A CA 1
ATOM 676 C C . SER A 1 87 ? 8.185 9.052 -8.228 1.00 89.62 87 SER A C 1
ATOM 678 O O . SER A 1 87 ? 9.141 9.260 -8.979 1.00 89.62 87 SER A O 1
ATOM 680 N N . TRP A 1 88 ? 7.062 8.465 -8.653 1.00 88.19 88 TRP A N 1
ATOM 681 C CA . TRP A 1 88 ? 6.853 8.049 -10.045 1.00 88.19 88 TRP A CA 1
ATOM 682 C C . TRP A 1 88 ? 6.796 9.243 -11.005 1.00 88.19 88 TRP A C 1
ATOM 684 O O . TRP A 1 88 ? 7.401 9.193 -12.076 1.00 88.19 88 TRP A O 1
ATOM 694 N N . LEU A 1 89 ? 6.106 10.322 -10.624 1.00 87.81 89 LEU A N 1
ATOM 695 C CA . LEU A 1 89 ? 6.026 11.549 -11.423 1.00 87.81 89 LEU A CA 1
ATOM 696 C C . LEU A 1 89 ? 7.400 12.213 -11.572 1.00 87.81 89 LEU A C 1
ATOM 698 O O . LEU A 1 89 ? 7.797 12.560 -12.682 1.00 87.81 89 LEU A O 1
ATOM 702 N N . SER A 1 90 ? 8.156 12.309 -10.478 1.00 88.62 90 SER A N 1
ATOM 703 C CA . SER A 1 90 ? 9.520 12.846 -10.478 1.00 88.62 90 SER A CA 1
ATOM 704 C C . SER A 1 90 ? 10.457 12.046 -11.392 1.00 88.62 90 SER A C 1
ATOM 706 O O . SER A 1 90 ? 11.212 12.627 -12.173 1.00 88.62 90 SER A O 1
ATOM 708 N N . ALA A 1 91 ? 10.365 10.710 -11.372 1.00 82.75 91 ALA A N 1
ATOM 709 C CA . ALA A 1 91 ? 11.129 9.856 -12.282 1.00 82.75 91 ALA A CA 1
ATOM 710 C C . ALA A 1 91 ? 10.763 10.106 -13.758 1.00 82.75 91 ALA A C 1
ATOM 712 O O . ALA A 1 91 ? 11.653 10.277 -14.590 1.00 82.75 91 ALA A O 1
ATOM 713 N N . ALA A 1 92 ? 9.468 10.210 -14.073 1.00 78.38 92 ALA A N 1
ATOM 714 C CA . ALA A 1 92 ? 8.989 10.480 -15.431 1.00 78.38 92 ALA A CA 1
ATOM 715 C C . ALA A 1 92 ? 9.371 11.881 -15.950 1.00 78.38 92 ALA A C 1
ATOM 717 O O . ALA A 1 92 ? 9.507 12.091 -17.158 1.00 78.38 92 ALA A O 1
ATOM 718 N N . ASP A 1 93 ? 9.532 12.859 -15.059 1.00 77.00 93 ASP A N 1
ATOM 719 C CA . ASP A 1 93 ? 9.980 14.206 -15.420 1.00 77.00 93 ASP A CA 1
ATOM 720 C C . ASP A 1 93 ? 11.502 14.282 -15.592 1.00 77.00 93 ASP A C 1
ATOM 722 O O . ASP A 1 93 ? 11.982 14.995 -16.478 1.00 77.00 93 ASP A O 1
ATOM 726 N N . GLY A 1 94 ? 12.262 13.502 -14.817 1.00 68.62 94 GLY A N 1
ATOM 727 C CA . GLY A 1 94 ? 13.708 13.345 -14.989 1.00 68.62 94 GLY A CA 1
ATOM 728 C C . GLY A 1 94 ? 14.088 12.679 -16.315 1.00 68.62 94 GLY A C 1
ATOM 729 O O . GLY A 1 94 ? 15.038 13.110 -16.965 1.00 68.62 94 GLY A O 1
ATOM 730 N N . GLU A 1 95 ? 13.312 11.690 -16.765 1.00 60.66 95 GLU A N 1
ATOM 731 C CA . GLU A 1 95 ? 13.506 11.019 -18.061 1.00 60.66 95 GLU A CA 1
ATOM 732 C C . GLU A 1 95 ? 13.178 11.916 -19.268 1.00 60.66 95 GLU A C 1
ATOM 734 O O . GLU A 1 95 ? 13.703 11.700 -20.355 1.00 60.66 95 GLU A O 1
ATOM 739 N N . ARG A 1 96 ? 12.344 12.952 -19.096 1.00 54.50 96 ARG A N 1
ATOM 740 C CA . ARG A 1 96 ? 11.973 13.895 -20.172 1.00 54.50 96 ARG A CA 1
ATOM 741 C C . ARG A 1 96 ? 13.006 14.994 -20.444 1.00 54.50 96 ARG A C 1
ATOM 743 O O . ARG A 1 96 ? 12.854 15.725 -21.420 1.00 54.50 96 ARG A O 1
ATOM 750 N N . HIS A 1 97 ? 14.023 15.123 -19.593 1.00 50.53 97 HIS A N 1
ATOM 751 C CA . HIS A 1 97 ? 15.064 16.155 -19.688 1.00 50.53 97 HIS A CA 1
ATOM 752 C C . HIS A 1 97 ? 16.471 15.592 -19.985 1.00 50.53 97 HIS A C 1
ATOM 754 O O . HIS A 1 97 ? 17.449 16.337 -19.882 1.00 50.53 97 HIS A O 1
ATOM 760 N N . GLN A 1 98 ? 16.579 14.311 -20.360 1.00 43.78 98 GLN A N 1
ATOM 761 C CA . GLN A 1 98 ? 17.779 13.692 -20.949 1.00 43.78 98 GLN A CA 1
ATOM 762 C C . GLN A 1 98 ? 17.579 13.444 -22.444 1.00 43.78 98 GLN A C 1
ATOM 764 O O . GLN A 1 98 ? 18.588 13.552 -23.176 1.00 43.78 98 GLN A O 1
#

Mean predicted aligned error: 14.79 Å

Nearest PDB structures (foldseek):
  6y0c-assembly1_B  TM=5.590E-01  e=5.633E+00  Influenza C virus (C/Johannesburg/1/66)

Solvent-accessible surface area (backbone atoms only — not comparable to full-atom values): 6226 Å² total; per-residue (Å²): 138,79,85,81,78,76,80,87,76,78,60,93,83,58,83,66,82,58,98,85,62,57,76,66,55,53,52,52,52,26,58,76,68,66,56,76,88,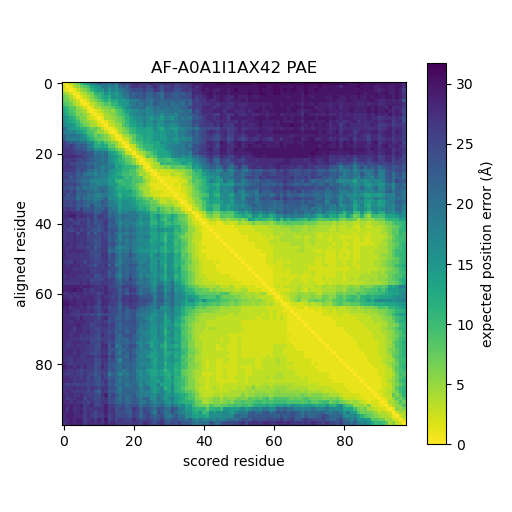69,81,71,52,70,66,64,44,52,50,52,51,51,59,49,48,52,52,49,60,72,45,56,82,76,66,80,63,52,72,69,54,50,50,52,50,54,50,49,55,51,50,56,52,50,58,50,52,51,52,55,52,52,51,58,54,57,65,72,75,113

Radius of gyration: 23.04 Å; Cα contacts (8 Å, |Δi|>4): 9; chains: 1; bounding box: 68×45×40 Å

pLDDT: mean 77.75, std 15.71, range [43.78, 96.56]

InterPro domains:
  IPR060462 3-methyl-L-tyrosine peroxygenase [PF27188] (17-88)

Foldseek 3Di:
DDDDDDDDDDDPPPPDPDPPDDPPVVVVVCVVVVPDPDDDPPVRVVVVLVVVVVVCVVCLVPPPDDPVRSVVVVVVSVVVVVVVVVVVVVVVVVVVVD

Sequence (98 aa):
MHPKVDPIVVPADSQLPSPHGDAERGAEYDRYFAIVRGRPDLVSWSRSCLDTQERVLAELEDCGLSDEQRCALLHGLLTVLQETLESWLSAADGERHQ

Secondary structure (DSSP, 8-state):
--------PPPTT-----TTS-HHHHHHHHHHTT---SPPPHHHHHHHHHHHHHHHHHHHTTS---HHHHHHHHHHHHHHHHHHHHHHHHHHHHHTT-

Organism: NCBI:txid490629